Protein AF-A0A6G4RAS6-F1 (afdb_monomer_lite)

Sequence (69 aa):
MDIPTDRLLIMVIVATGFAVLIGGWAGGLVHAEATGLEELGLRVGLGVVFFAILLGVWYQFSRVDEDSS

Foldseek 3Di:
DCDPPVLVVVLVVLLVVLCCCLVVPVLVVLVVPDDDPSSVVSNVVSVVVSVVVSVVSNVVVVVVVVVVD

Structure (mmCIF, N/CA/C/O backbone):
data_AF-A0A6G4RAS6-F1
#
_entry.id   AF-A0A6G4RAS6-F1
#
loop_
_atom_site.group_PDB
_atom_site.id
_atom_site.type_symbol
_atom_site.label_atom_id
_atom_site.label_alt_id
_atom_site.label_comp_id
_atom_site.label_asym_id
_atom_site.label_entity_id
_atom_site.label_seq_id
_atom_site.pdbx_PDB_ins_code
_atom_site.Cartn_x
_atom_site.Cartn_y
_atom_site.Cartn_z
_atom_site.occupancy
_atom_site.B_iso_or_equiv
_atom_site.auth_seq_id
_atom_site.auth_comp_id
_atom_site.auth_asym_id
_atom_site.auth_atom_id
_atom_site.pdbx_PDB_model_num
ATOM 1 N N . MET A 1 1 ? -21.197 8.925 8.692 1.00 47.41 1 MET A N 1
ATOM 2 C CA . MET A 1 1 ? -20.328 7.767 8.405 1.00 47.41 1 MET A CA 1
ATOM 3 C C . MET A 1 1 ? -19.256 7.784 9.472 1.00 47.41 1 MET A C 1
ATOM 5 O O . MET A 1 1 ? -18.227 8.415 9.282 1.00 47.41 1 MET A O 1
ATOM 9 N N . ASP A 1 2 ? -19.562 7.190 10.621 1.00 60.59 2 ASP A N 1
ATOM 10 C CA . ASP A 1 2 ? -18.622 7.042 11.729 1.00 60.59 2 ASP A CA 1
ATOM 11 C C . ASP A 1 2 ? -17.789 5.795 11.450 1.00 60.59 2 ASP A C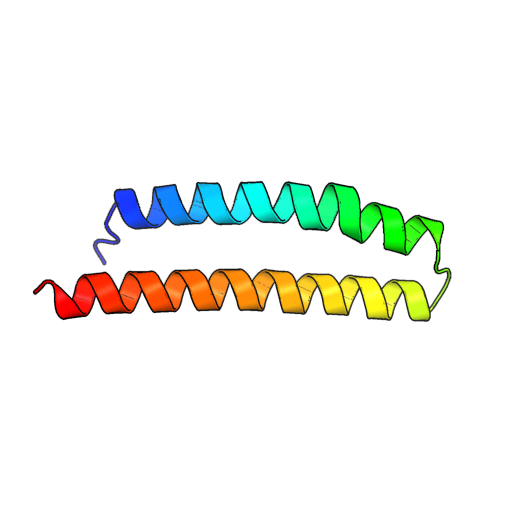 1
ATOM 13 O O . ASP A 1 2 ? -18.201 4.679 11.747 1.00 60.59 2 ASP A O 1
ATOM 17 N N . ILE A 1 3 ? -16.653 5.962 10.768 1.00 62.81 3 ILE A N 1
ATOM 18 C CA . ILE A 1 3 ? -15.658 4.889 10.737 1.00 62.81 3 ILE A CA 1
ATOM 19 C C . ILE A 1 3 ? -15.031 4.877 12.132 1.00 62.81 3 ILE A C 1
ATOM 21 O O . ILE A 1 3 ? -14.511 5.920 12.539 1.00 62.81 3 ILE A O 1
ATOM 25 N N . PRO A 1 4 ? -15.049 3.745 12.857 1.00 76.44 4 PRO A N 1
ATOM 26 C CA . PRO A 1 4 ? -14.404 3.666 14.157 1.00 76.44 4 PRO A CA 1
ATOM 27 C C . PRO A 1 4 ? -12.935 4.065 14.006 1.00 76.44 4 PRO A C 1
ATOM 29 O O . PRO A 1 4 ? -12.221 3.496 13.172 1.00 76.44 4 PRO A O 1
ATOM 32 N N . THR A 1 5 ? -12.483 5.052 14.784 1.00 80.00 5 THR A N 1
ATOM 33 C CA . THR A 1 5 ? -11.102 5.564 14.741 1.00 80.00 5 THR A CA 1
ATOM 34 C C . THR A 1 5 ? -10.083 4.425 14.823 1.00 80.00 5 THR A C 1
ATOM 36 O O . THR A 1 5 ? -9.090 4.435 14.098 1.00 80.00 5 THR A O 1
ATOM 39 N N . ASP A 1 6 ? -10.383 3.393 15.612 1.00 81.56 6 ASP A N 1
ATOM 40 C CA . ASP A 1 6 ? -9.552 2.201 15.787 1.00 81.56 6 ASP A CA 1
ATOM 41 C C . ASP A 1 6 ? -9.355 1.420 14.481 1.00 81.56 6 ASP A C 1
ATOM 43 O O . ASP A 1 6 ? -8.235 1.032 14.144 1.00 81.56 6 ASP A O 1
ATOM 47 N N . ARG A 1 7 ? -10.418 1.251 13.683 1.00 81.56 7 ARG A N 1
ATOM 48 C CA . ARG A 1 7 ? -10.355 0.547 12.392 1.00 81.56 7 ARG A CA 1
ATOM 49 C C . ARG A 1 7 ? -9.489 1.305 11.394 1.00 81.56 7 ARG A C 1
ATOM 51 O O . ARG A 1 7 ? -8.730 0.697 10.641 1.00 81.56 7 ARG A O 1
ATOM 58 N N . LEU A 1 8 ? -9.585 2.632 11.405 1.00 85.06 8 LEU A N 1
ATOM 59 C CA . LEU A 1 8 ? -8.805 3.502 10.531 1.00 85.06 8 LEU A CA 1
ATOM 60 C C . LEU A 1 8 ? -7.319 3.482 10.924 1.00 85.06 8 LEU A C 1
ATOM 62 O O . LEU A 1 8 ? -6.458 3.369 10.054 1.00 85.06 8 LEU A O 1
ATOM 66 N N . LEU A 1 9 ? -7.022 3.493 12.226 1.00 88.56 9 LEU A N 1
ATOM 67 C CA . LEU A 1 9 ? -5.661 3.429 12.763 1.00 88.56 9 LEU A CA 1
ATOM 68 C C . LEU A 1 9 ? -4.989 2.083 12.446 1.00 88.56 9 LEU A C 1
ATOM 70 O O . LEU A 1 9 ? -3.857 2.060 11.962 1.00 88.56 9 LEU A O 1
ATOM 74 N N . ILE A 1 10 ? -5.708 0.966 12.612 1.00 87.81 10 ILE A N 1
ATOM 75 C CA . ILE A 1 10 ? -5.230 -0.366 12.206 1.00 87.81 10 ILE A CA 1
ATOM 76 C C . ILE A 1 10 ? -4.946 -0.400 10.703 1.00 87.81 10 ILE A C 1
ATOM 78 O O . ILE A 1 10 ? -3.895 -0.888 10.287 1.00 87.81 10 ILE A O 1
ATOM 82 N N . MET A 1 11 ? -5.843 0.154 9.886 1.00 89.56 11 MET A N 1
ATOM 83 C CA 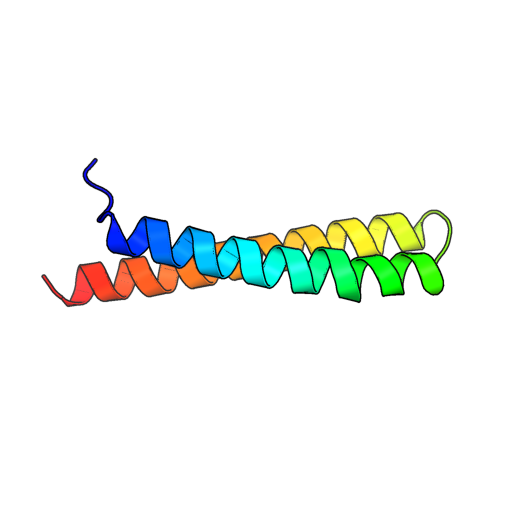. MET A 1 11 ? -5.645 0.210 8.440 1.00 89.56 11 MET A CA 1
ATOM 84 C C . MET A 1 11 ? -4.393 0.991 8.050 1.00 89.56 11 MET A C 1
ATOM 86 O O . MET A 1 11 ? -3.633 0.546 7.194 1.00 89.56 11 MET A O 1
ATOM 90 N N . VAL A 1 12 ? -4.141 2.124 8.707 1.00 91.50 12 VAL A N 1
ATOM 91 C CA . VAL A 1 12 ? -2.921 2.909 8.495 1.00 91.50 12 VAL A CA 1
ATOM 92 C C . VAL A 1 12 ? -1.685 2.087 8.858 1.00 91.50 12 VAL A C 1
ATOM 94 O O . VAL A 1 12 ? -0.739 2.047 8.074 1.00 91.50 12 VAL A O 1
ATOM 97 N N . ILE A 1 13 ? -1.686 1.383 9.993 1.00 92.38 13 ILE A N 1
ATOM 98 C CA . ILE A 1 13 ? -0.559 0.529 10.403 1.00 92.38 13 ILE A CA 1
ATOM 99 C C . ILE A 1 13 ? -0.305 -0.574 9.369 1.00 92.38 13 ILE A C 1
ATOM 101 O O . ILE A 1 13 ? 0.826 -0.733 8.909 1.00 92.38 13 ILE A O 1
ATOM 105 N N . VAL A 1 14 ? -1.349 -1.304 8.967 1.00 91.75 14 VAL A N 1
ATOM 106 C CA . VAL A 1 14 ? -1.253 -2.382 7.972 1.00 91.75 14 VAL A CA 1
ATOM 107 C C . VAL A 1 14 ? -0.740 -1.839 6.641 1.00 91.75 14 VAL A C 1
ATOM 109 O O . VAL A 1 14 ? 0.212 -2.385 6.085 1.00 91.75 14 VAL A O 1
ATOM 112 N N . ALA A 1 15 ? -1.317 -0.738 6.156 1.00 91.50 15 ALA A N 1
ATOM 113 C CA . ALA A 1 15 ? -0.913 -0.116 4.904 1.00 91.50 15 ALA A CA 1
ATOM 114 C C . ALA A 1 15 ? 0.545 0.334 4.930 1.00 91.50 15 ALA A C 1
ATOM 116 O O . ALA A 1 15 ? 1.284 0.056 3.990 1.00 91.50 15 ALA A O 1
ATOM 117 N N . THR A 1 16 ? 0.983 0.967 6.017 1.00 93.06 16 THR A N 1
ATOM 118 C CA . THR A 1 16 ? 2.359 1.458 6.139 1.00 93.06 16 THR A CA 1
ATOM 119 C C . THR A 1 16 ? 3.349 0.297 6.247 1.00 93.06 16 THR A C 1
ATOM 121 O O . THR A 1 16 ? 4.371 0.298 5.564 1.00 93.06 16 THR A O 1
ATOM 124 N N . GLY A 1 17 ? 3.033 -0.734 7.038 1.00 92.25 17 GLY A N 1
ATOM 125 C CA . GLY A 1 17 ? 3.875 -1.926 7.173 1.00 92.25 17 GLY A CA 1
ATOM 126 C C . GLY A 1 17 ? 4.046 -2.671 5.849 1.00 92.25 17 GLY A C 1
ATOM 127 O O . GLY A 1 17 ? 5.169 -2.975 5.442 1.00 92.25 17 GLY A O 1
ATOM 128 N N . PHE A 1 18 ? 2.948 -2.896 5.126 1.00 90.06 18 PHE A N 1
ATOM 129 C CA . PHE A 1 18 ? 3.008 -3.523 3.807 1.00 90.06 18 PHE A CA 1
ATOM 130 C C . PHE A 1 18 ? 3.646 -2.624 2.747 1.00 90.06 18 PHE A C 1
ATOM 132 O O . PHE A 1 18 ? 4.337 -3.144 1.878 1.00 90.06 18 PHE A O 1
ATOM 139 N N . ALA A 1 19 ? 3.487 -1.301 2.818 1.00 89.44 19 ALA A N 1
ATOM 140 C CA . ALA A 1 19 ? 4.161 -0.383 1.902 1.00 89.44 19 ALA A CA 1
ATOM 141 C C . ALA A 1 19 ? 5.687 -0.444 2.062 1.00 89.44 19 ALA A C 1
ATOM 143 O O . ALA A 1 19 ? 6.404 -0.438 1.065 1.00 89.44 19 ALA A O 1
ATOM 144 N N . VAL A 1 20 ? 6.192 -0.572 3.293 1.00 92.38 20 VAL A N 1
ATOM 145 C CA . VAL A 1 20 ? 7.631 -0.750 3.549 1.00 92.38 20 VAL A CA 1
ATOM 146 C C . VAL A 1 20 ? 8.119 -2.108 3.040 1.00 92.38 20 VAL A C 1
ATOM 148 O O . VAL A 1 20 ? 9.148 -2.171 2.372 1.00 92.38 20 VAL A O 1
ATOM 151 N N . LEU A 1 21 ? 7.379 -3.191 3.300 1.00 89.88 21 LEU A N 1
ATOM 152 C CA . LEU A 1 21 ? 7.758 -4.533 2.840 1.00 89.88 21 LEU A CA 1
ATOM 153 C C . LEU A 1 21 ? 7.708 -4.660 1.310 1.00 89.88 21 LEU A C 1
ATOM 155 O O . LEU A 1 21 ? 8.650 -5.141 0.687 1.00 89.88 21 LEU A O 1
ATOM 159 N N . ILE A 1 22 ? 6.630 -4.204 0.679 1.00 87.38 22 ILE A N 1
ATOM 160 C CA . ILE A 1 22 ? 6.452 -4.332 -0.769 1.00 87.38 22 ILE A CA 1
ATOM 161 C C . ILE A 1 22 ? 7.281 -3.288 -1.511 1.00 87.38 22 ILE A C 1
ATOM 163 O O . ILE A 1 22 ? 7.967 -3.631 -2.465 1.00 87.38 22 ILE A O 1
ATOM 167 N N . GLY A 1 23 ? 7.264 -2.028 -1.079 1.00 83.00 23 GLY A N 1
ATOM 168 C CA . GLY A 1 23 ? 8.022 -0.962 -1.732 1.00 83.00 23 GLY A CA 1
ATOM 169 C C . GLY A 1 23 ? 9.528 -1.073 -1.502 1.00 83.00 23 GLY A C 1
ATOM 170 O O . GLY A 1 23 ? 10.300 -0.907 -2.441 1.00 83.00 23 GLY A O 1
ATOM 171 N N . GLY A 1 24 ? 9.947 -1.377 -0.271 1.00 83.50 24 GLY A N 1
ATOM 172 C CA . GLY A 1 24 ? 11.360 -1.439 0.106 1.00 83.50 24 GLY A CA 1
ATOM 173 C C . GLY A 1 24 ? 12.046 -2.737 -0.308 1.00 83.50 24 GLY A C 1
ATOM 174 O O . GLY A 1 24 ? 13.117 -2.695 -0.906 1.00 83.50 24 GLY A O 1
ATOM 175 N N . TRP A 1 25 ? 11.435 -3.889 -0.017 1.00 84.75 25 TRP A N 1
ATOM 176 C CA . TRP A 1 25 ? 12.016 -5.191 -0.359 1.00 84.75 25 TRP A CA 1
ATOM 177 C C . TRP A 1 25 ? 11.596 -5.655 -1.751 1.00 84.75 25 TRP A C 1
ATOM 179 O O . TRP A 1 25 ? 12.437 -5.750 -2.641 1.00 84.75 25 TRP A O 1
ATOM 189 N N . ALA A 1 26 ? 10.305 -5.927 -1.966 1.00 83.31 26 ALA A N 1
ATOM 190 C CA . ALA A 1 26 ? 9.856 -6.556 -3.211 1.00 83.31 26 ALA A CA 1
ATOM 191 C C . ALA A 1 26 ? 10.105 -5.667 -4.445 1.00 83.31 26 ALA A C 1
ATOM 193 O O . ALA A 1 26 ? 10.579 -6.149 -5.470 1.00 83.31 26 ALA A O 1
ATOM 194 N N . GLY A 1 27 ? 9.869 -4.359 -4.337 1.00 82.69 27 GLY A N 1
ATOM 195 C CA . GLY A 1 27 ? 10.172 -3.390 -5.389 1.00 82.69 27 GLY A CA 1
ATOM 196 C C . GLY A 1 27 ? 11.672 -3.257 -5.660 1.00 82.69 27 GLY A C 1
ATOM 197 O O . GLY A 1 27 ? 12.074 -3.154 -6.819 1.00 82.69 27 GLY A O 1
ATOM 198 N N . GLY A 1 28 ? 12.496 -3.320 -4.609 1.00 83.50 28 GLY A N 1
ATOM 199 C CA . GLY A 1 28 ? 13.954 -3.329 -4.726 1.00 83.50 28 GLY A CA 1
ATOM 200 C C . GLY A 1 28 ? 14.478 -4.565 -5.461 1.00 83.50 28 GLY A C 1
ATOM 201 O O . GLY A 1 28 ? 15.329 -4.434 -6.336 1.00 83.50 28 GLY A O 1
ATOM 202 N N . LEU A 1 29 ? 13.920 -5.746 -5.172 1.00 84.50 29 LEU A N 1
ATOM 203 C CA . LEU A 1 29 ? 14.263 -6.999 -5.855 1.00 84.50 29 LEU A CA 1
ATOM 204 C C . LEU A 1 29 ? 13.851 -6.985 -7.328 1.00 84.50 29 LEU A C 1
ATOM 206 O O . LEU A 1 29 ? 14.653 -7.334 -8.188 1.00 84.50 29 LEU A O 1
ATOM 210 N N . VAL A 1 30 ? 12.642 -6.503 -7.639 1.00 85.94 30 VAL A N 1
ATOM 211 C CA . VAL A 1 30 ? 12.185 -6.376 -9.033 1.00 85.94 30 VAL A CA 1
ATOM 212 C C . VAL A 1 30 ? 13.115 -5.473 -9.841 1.00 85.94 30 VAL A C 1
ATOM 214 O O . VAL A 1 30 ? 13.431 -5.799 -10.980 1.00 85.94 30 VAL A O 1
ATOM 217 N N . HIS A 1 31 ? 13.588 -4.371 -9.253 1.00 81.06 31 HIS A N 1
ATOM 218 C CA . HIS A 1 31 ? 14.541 -3.483 -9.920 1.00 81.06 31 HIS A CA 1
ATOM 219 C C . HIS A 1 31 ? 15.947 -4.094 -10.060 1.00 81.06 31 HIS A C 1
ATOM 221 O O . HIS A 1 31 ? 16.682 -3.731 -10.973 1.00 81.06 31 HIS A O 1
ATOM 227 N N . ALA A 1 32 ? 16.334 -5.002 -9.160 1.00 83.25 32 ALA A N 1
ATOM 228 C CA . ALA A 1 32 ? 17.626 -5.682 -9.212 1.00 83.25 32 ALA A CA 1
ATOM 229 C C . ALA A 1 32 ? 17.661 -6.828 -10.241 1.00 83.25 32 ALA A C 1
ATOM 231 O O . ALA A 1 32 ? 18.714 -7.083 -10.821 1.00 83.25 32 ALA A O 1
ATOM 232 N N . GLU A 1 33 ? 16.537 -7.519 -10.457 1.00 82.50 33 GLU A N 1
ATOM 233 C CA . GLU A 1 33 ? 16.483 -8.753 -11.255 1.00 82.50 33 GLU A CA 1
ATOM 234 C C . GLU A 1 33 ? 15.886 -8.582 -12.659 1.00 82.50 33 GLU A C 1
ATOM 236 O O . GLU A 1 33 ? 16.253 -9.332 -1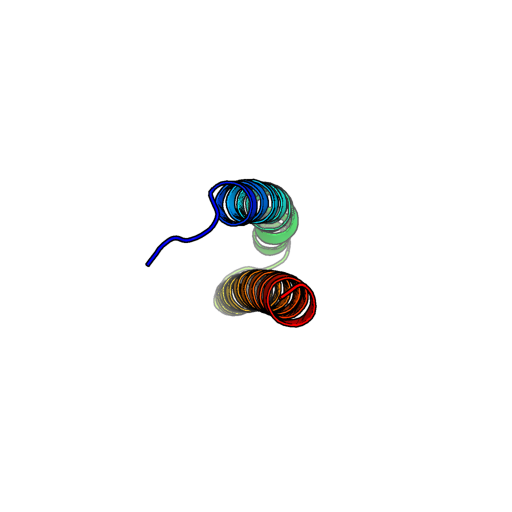3.563 1.00 82.50 33 GLU A O 1
ATOM 241 N N . ALA A 1 34 ? 14.989 -7.615 -12.873 1.00 83.69 34 ALA A N 1
ATOM 242 C CA . ALA A 1 34 ? 14.288 -7.442 -14.143 1.00 83.69 34 ALA A CA 1
ATOM 243 C C . ALA A 1 34 ? 14.534 -6.054 -14.745 1.00 83.69 34 ALA A C 1
ATOM 245 O O . ALA A 1 34 ? 14.616 -5.054 -14.037 1.00 83.69 34 ALA A O 1
ATOM 246 N N . THR A 1 35 ? 14.604 -5.983 -16.078 1.00 84.56 35 THR A N 1
ATOM 247 C CA . THR A 1 35 ? 14.716 -4.715 -16.815 1.00 84.56 35 THR A CA 1
ATOM 248 C C . THR A 1 35 ? 13.713 -4.670 -17.968 1.00 84.56 35 THR A C 1
ATOM 250 O O . THR A 1 35 ? 13.375 -5.692 -18.565 1.00 84.56 35 THR A O 1
ATOM 253 N N . GLY A 1 36 ? 13.204 -3.479 -18.295 1.00 84.38 36 GLY A N 1
ATOM 254 C CA . GLY A 1 36 ? 12.305 -3.284 -19.437 1.00 84.38 36 GLY A CA 1
ATOM 255 C C . GLY A 1 36 ? 10.837 -3.619 -19.140 1.00 84.38 36 GLY A C 1
ATOM 256 O O . GLY A 1 36 ? 10.284 -3.187 -18.131 1.00 84.38 36 GLY A O 1
ATOM 257 N N . LEU A 1 37 ? 10.161 -4.335 -20.048 1.00 85.19 37 LEU A N 1
ATOM 258 C CA . LEU A 1 37 ? 8.714 -4.598 -19.939 1.00 85.19 37 LEU A CA 1
ATOM 259 C C . LEU A 1 37 ? 8.351 -5.579 -18.811 1.00 85.19 37 LEU A C 1
ATOM 261 O O . LEU A 1 37 ? 7.279 -5.447 -18.218 1.00 85.19 37 LEU A O 1
ATOM 265 N N . GLU A 1 38 ? 9.233 -6.525 -18.482 1.00 85.06 38 GLU A N 1
ATOM 266 C CA . GLU A 1 38 ? 9.023 -7.465 -17.371 1.00 85.06 38 GLU A CA 1
ATOM 267 C C . GLU A 1 38 ? 9.024 -6.752 -16.015 1.00 85.06 38 GLU A C 1
ATOM 269 O O . GLU A 1 38 ? 8.172 -7.026 -15.171 1.00 85.06 38 GLU A O 1
ATOM 274 N N . GLU A 1 39 ? 9.906 -5.766 -15.835 1.00 86.62 39 GLU A N 1
ATOM 275 C CA . GLU A 1 39 ? 9.964 -4.936 -14.628 1.00 86.62 39 GLU A CA 1
ATOM 276 C C . GLU A 1 39 ? 8.641 -4.190 -14.400 1.00 86.62 39 GLU A C 1
ATOM 278 O O . GLU A 1 39 ? 8.114 -4.148 -13.285 1.00 86.62 39 GLU A O 1
ATOM 283 N N . LEU A 1 40 ? 8.067 -3.634 -15.473 1.00 87.38 40 LEU A N 1
ATOM 284 C CA . LEU A 1 40 ? 6.783 -2.942 -15.414 1.00 87.38 40 LEU A CA 1
ATOM 285 C C . LEU A 1 40 ? 5.658 -3.901 -15.002 1.00 87.38 40 LEU A C 1
ATOM 287 O O . LEU A 1 40 ? 4.870 -3.576 -14.113 1.00 87.38 40 LEU A O 1
ATOM 291 N N . GLY A 1 41 ? 5.604 -5.088 -15.615 1.00 89.50 41 GLY A N 1
ATOM 292 C CA . GLY A 1 41 ? 4.615 -6.115 -15.288 1.00 89.50 41 GLY A CA 1
ATOM 293 C C . GLY A 1 41 ? 4.699 -6.557 -13.827 1.00 89.50 41 GLY A C 1
ATOM 294 O O . GLY A 1 41 ? 3.680 -6.612 -13.138 1.00 89.50 41 GLY A O 1
ATOM 295 N N . LEU A 1 42 ? 5.914 -6.787 -13.326 1.00 89.56 42 LEU A N 1
ATOM 296 C CA . LEU A 1 42 ? 6.161 -7.174 -11.936 1.00 89.56 42 LEU A CA 1
ATOM 297 C C . LEU A 1 42 ? 5.778 -6.070 -10.945 1.00 89.56 42 LEU A C 1
ATOM 299 O O . LEU A 1 42 ? 5.141 -6.351 -9.930 1.00 89.56 42 LEU A O 1
ATOM 303 N N . ARG A 1 43 ? 6.092 -4.804 -11.245 1.00 89.12 43 ARG A N 1
ATOM 304 C CA . ARG A 1 43 ? 5.696 -3.662 -10.403 1.00 89.12 43 ARG A CA 1
ATOM 305 C C . ARG A 1 43 ? 4.183 -3.490 -10.338 1.00 89.12 43 ARG A C 1
ATOM 307 O O . ARG A 1 43 ? 3.638 -3.289 -9.254 1.00 89.12 43 ARG A O 1
ATOM 314 N N . VAL A 1 44 ? 3.498 -3.593 -11.478 1.00 91.12 44 VAL A N 1
ATOM 315 C CA . VAL A 1 44 ? 2.030 -3.535 -11.521 1.00 91.12 44 VAL A CA 1
ATOM 316 C C . VAL A 1 44 ? 1.434 -4.715 -10.756 1.00 91.12 44 VAL A C 1
ATOM 318 O O . VAL A 1 44 ? 0.532 -4.515 -9.946 1.00 91.12 44 VAL A O 1
ATOM 321 N N . GLY A 1 45 ? 1.981 -5.921 -10.935 1.00 91.75 45 GLY A N 1
ATOM 322 C CA . GLY A 1 45 ? 1.583 -7.113 -10.187 1.00 91.75 45 GLY A CA 1
ATOM 323 C C . GLY A 1 45 ? 1.719 -6.934 -8.674 1.00 91.75 45 GLY A C 1
ATOM 324 O O . GLY A 1 45 ? 0.769 -7.201 -7.940 1.00 91.75 45 GLY A O 1
ATOM 325 N N . LEU A 1 46 ? 2.848 -6.397 -8.201 1.00 90.75 46 LEU A N 1
ATOM 326 C CA . LEU A 1 46 ? 3.054 -6.073 -6.784 1.00 90.75 46 LEU A CA 1
ATOM 327 C C . LEU A 1 46 ? 2.041 -5.046 -6.271 1.00 90.75 46 LEU A C 1
ATOM 329 O O . LEU A 1 46 ? 1.520 -5.205 -5.168 1.00 90.75 46 LEU A O 1
ATOM 333 N N . GLY A 1 47 ? 1.722 -4.028 -7.072 1.00 90.56 47 GLY A N 1
ATOM 334 C CA . GLY A 1 47 ? 0.685 -3.052 -6.740 1.00 90.56 47 GLY A CA 1
ATOM 335 C C . GLY A 1 47 ? -0.697 -3.694 -6.585 1.00 90.56 47 GLY A C 1
ATOM 336 O O . GLY A 1 47 ? -1.395 -3.429 -5.608 1.00 90.56 47 GLY A O 1
ATOM 337 N N . VAL A 1 48 ? -1.077 -4.584 -7.505 1.00 94.81 48 VAL A N 1
ATOM 338 C CA . VAL A 1 48 ? -2.353 -5.316 -7.435 1.00 94.81 48 VAL A CA 1
ATOM 339 C C . VAL A 1 48 ? -2.413 -6.195 -6.187 1.00 94.81 48 VAL A C 1
ATOM 341 O O . VAL A 1 48 ? -3.413 -6.169 -5.470 1.00 94.81 48 VAL A O 1
ATOM 344 N N . VAL A 1 49 ? -1.340 -6.931 -5.885 1.00 92.88 49 VAL A N 1
ATOM 345 C CA . VAL A 1 49 ? -1.259 -7.775 -4.682 1.00 92.88 49 VAL A CA 1
ATOM 346 C C . VAL A 1 49 ? -1.353 -6.929 -3.411 1.00 92.88 49 VAL A C 1
ATOM 348 O O . VAL A 1 49 ? -2.111 -7.276 -2.507 1.00 92.88 49 VAL A O 1
ATOM 351 N N . PHE A 1 50 ? -0.651 -5.794 -3.349 1.00 89.75 50 PHE A N 1
ATOM 352 C CA . PHE A 1 50 ? -0.736 -4.862 -2.223 1.00 89.75 50 PHE A CA 1
ATOM 353 C C . PHE A 1 50 ? -2.178 -4.404 -1.974 1.00 89.75 50 PHE A C 1
ATOM 355 O O . PHE A 1 50 ? -2.682 -4.519 -0.857 1.00 89.75 50 PHE A O 1
ATOM 362 N N . PHE A 1 51 ? -2.875 -3.950 -3.019 1.00 93.44 51 PHE A N 1
ATOM 363 C CA . PHE A 1 51 ? -4.272 -3.532 -2.898 1.00 93.44 51 PHE A CA 1
ATOM 364 C C . PHE A 1 51 ? -5.203 -4.683 -2.505 1.00 93.44 51 PHE A C 1
ATOM 366 O O . PHE A 1 51 ? -6.099 -4.479 -1.687 1.00 93.44 51 PHE A O 1
ATOM 373 N N . ALA A 1 52 ? -4.986 -5.892 -3.028 1.00 95.44 52 ALA A N 1
ATOM 374 C CA . ALA A 1 52 ? -5.775 -7.064 -2.658 1.00 95.44 52 ALA A CA 1
ATOM 375 C C . ALA A 1 52 ? -5.650 -7.393 -1.160 1.00 95.44 52 ALA A C 1
ATOM 377 O O . 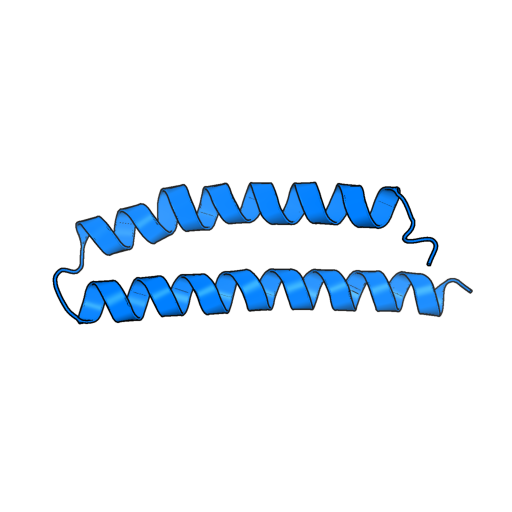ALA A 1 52 ? -6.652 -7.693 -0.513 1.00 95.44 52 ALA A O 1
ATOM 378 N N . ILE A 1 53 ? -4.446 -7.271 -0.591 1.00 91.50 53 ILE A N 1
ATOM 379 C CA . ILE A 1 53 ? -4.212 -7.462 0.847 1.00 91.50 53 ILE A CA 1
ATOM 380 C C . ILE A 1 53 ? -4.959 -6.402 1.658 1.00 91.50 53 ILE A C 1
ATOM 382 O O . ILE A 1 53 ? -5.658 -6.748 2.609 1.00 91.50 53 ILE A O 1
ATOM 386 N N . LEU A 1 54 ? -4.871 -5.126 1.265 1.00 90.81 54 LEU A N 1
ATOM 387 C CA . LEU A 1 54 ? -5.599 -4.052 1.945 1.00 90.81 54 LEU A CA 1
ATOM 388 C C . LEU A 1 54 ? -7.109 -4.293 1.924 1.00 90.81 54 LEU A C 1
ATOM 390 O O . LEU A 1 54 ? -7.760 -4.214 2.962 1.00 90.81 54 LEU A O 1
ATOM 394 N N . LEU A 1 55 ? -7.667 -4.645 0.767 1.00 93.38 55 LEU A N 1
ATOM 395 C CA . LEU A 1 55 ? -9.090 -4.955 0.646 1.00 93.38 55 LEU A CA 1
ATOM 396 C C . LEU A 1 55 ? -9.489 -6.175 1.484 1.00 93.38 55 LEU A C 1
ATOM 398 O O . LEU A 1 55 ? -10.535 -6.146 2.129 1.00 93.38 55 LEU A O 1
ATOM 402 N N . GLY A 1 56 ? -8.658 -7.218 1.526 1.00 92.31 56 GLY A N 1
ATOM 403 C CA . GLY A 1 56 ? -8.895 -8.396 2.360 1.00 92.31 56 GLY A CA 1
ATOM 404 C C . GLY A 1 56 ? -8.920 -8.060 3.850 1.00 92.31 56 GLY A C 1
ATOM 405 O O . GLY A 1 56 ? -9.840 -8.461 4.561 1.00 92.31 56 GLY A O 1
ATOM 406 N N . VAL A 1 57 ? -7.961 -7.257 4.315 1.00 89.62 57 VAL A N 1
ATOM 407 C CA . VAL A 1 57 ? -7.922 -6.777 5.703 1.00 89.62 57 VAL A CA 1
ATOM 408 C C . VAL A 1 57 ? -9.141 -5.908 6.004 1.00 89.62 57 VAL A C 1
ATOM 410 O O . VAL A 1 57 ? -9.806 -6.118 7.016 1.00 89.62 57 VAL A O 1
ATOM 413 N N . TRP A 1 58 ? -9.489 -4.978 5.110 1.00 88.81 58 TRP A N 1
ATOM 414 C CA . TRP A 1 58 ? -10.684 -4.146 5.257 1.00 88.81 58 TRP A CA 1
ATOM 415 C C . TRP A 1 58 ? -11.949 -4.989 5.408 1.00 88.81 58 TRP A C 1
ATOM 417 O O . TRP A 1 58 ? -12.756 -4.747 6.306 1.00 88.81 58 TRP A O 1
ATOM 427 N N . TYR A 1 59 ? -12.112 -5.981 4.533 1.00 90.69 59 TYR A N 1
ATOM 428 C CA . TYR A 1 59 ? -13.256 -6.879 4.537 1.00 90.69 59 TYR A CA 1
ATOM 429 C C . TYR A 1 59 ? -13.334 -7.682 5.837 1.00 90.69 59 TYR A C 1
ATOM 431 O O . TYR A 1 59 ? -14.392 -7.735 6.461 1.00 90.69 59 TYR A O 1
ATOM 439 N N . GLN A 1 60 ? -12.209 -8.239 6.292 1.00 88.56 60 GLN A N 1
ATOM 440 C CA . GLN A 1 60 ? -12.150 -9.008 7.532 1.00 88.56 60 GLN A CA 1
ATOM 441 C C . GLN A 1 60 ? -12.556 -8.169 8.748 1.00 88.56 60 GLN A C 1
ATOM 443 O O . GLN A 1 60 ? -13.362 -8.621 9.559 1.00 88.56 60 GLN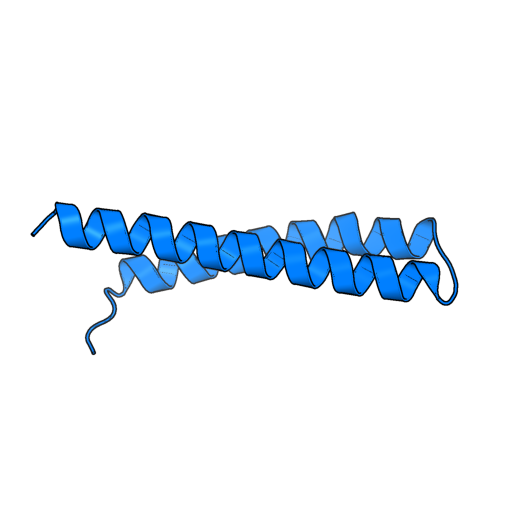 A O 1
ATOM 448 N N . PHE A 1 61 ? -12.032 -6.947 8.866 1.00 83.69 61 PHE A N 1
ATOM 449 C CA . PHE A 1 61 ? -12.401 -6.049 9.961 1.00 83.69 61 PHE A CA 1
ATOM 450 C C . PHE A 1 61 ? -13.850 -5.577 9.864 1.00 83.69 61 PHE A C 1
ATOM 452 O O . PHE A 1 61 ? -14.509 -5.459 10.889 1.00 83.69 61 PHE A O 1
ATOM 459 N N . SER A 1 62 ? -14.358 -5.343 8.652 1.00 83.94 62 SER A N 1
ATOM 460 C CA . SER A 1 62 ? -15.759 -4.953 8.455 1.00 83.94 62 SER A CA 1
ATOM 461 C C . SER A 1 62 ? -16.716 -6.058 8.904 1.00 83.94 62 SER A C 1
ATOM 463 O O . SER A 1 62 ? -17.713 -5.760 9.545 1.00 83.94 62 SER A O 1
ATOM 465 N N . ARG A 1 63 ? -16.382 -7.330 8.644 1.00 85.19 63 ARG A N 1
ATOM 466 C CA . ARG A 1 63 ? -17.178 -8.470 9.118 1.00 85.19 63 ARG A CA 1
ATOM 467 C 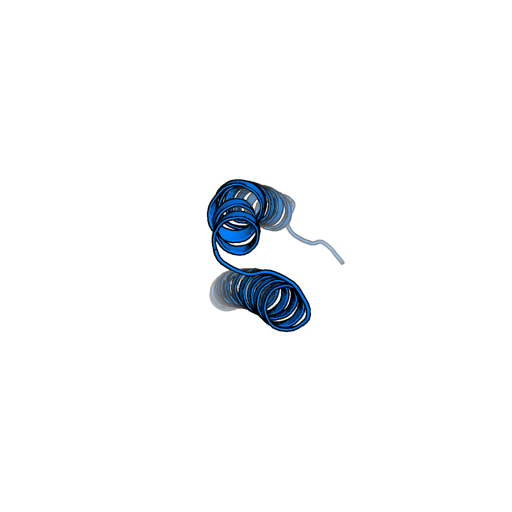C . ARG A 1 63 ? -17.175 -8.631 10.633 1.00 85.19 63 ARG A C 1
ATOM 469 O O . ARG A 1 63 ? -18.213 -8.926 11.201 1.00 85.19 63 ARG A O 1
ATOM 476 N N . VAL A 1 64 ? -16.021 -8.457 11.278 1.00 80.25 64 VAL A N 1
ATOM 477 C CA . VAL A 1 64 ? -15.921 -8.560 12.746 1.00 80.25 64 VAL A CA 1
ATOM 478 C C . VAL A 1 64 ? -16.767 -7.483 13.428 1.00 80.25 64 VAL A C 1
ATOM 480 O O . VAL A 1 64 ? -17.408 -7.768 14.431 1.00 80.25 64 VAL A O 1
ATOM 483 N N . ASP A 1 65 ? -16.782 -6.272 12.867 1.00 75.81 65 ASP A N 1
ATOM 484 C CA . ASP A 1 65 ? -17.621 -5.158 13.324 1.00 75.81 65 ASP A CA 1
ATOM 485 C C . ASP A 1 65 ? -19.117 -5.524 13.210 1.00 75.81 65 ASP A C 1
ATOM 487 O O . ASP A 1 65 ? -19.868 -5.390 14.173 1.00 75.81 65 ASP A O 1
ATOM 491 N N . GLU A 1 66 ? -19.525 -6.094 12.069 1.00 76.12 66 GLU A N 1
ATOM 492 C CA . GLU A 1 66 ? -20.896 -6.562 11.799 1.00 76.12 66 GLU A CA 1
ATOM 493 C C . GLU A 1 66 ? -21.351 -7.698 12.731 1.00 76.12 66 GLU A C 1
ATOM 495 O O . GLU A 1 66 ? -22.467 -7.656 13.238 1.00 76.12 66 GLU A O 1
ATOM 500 N N . ASP A 1 67 ? -20.488 -8.687 12.991 1.00 71.81 67 ASP A N 1
ATOM 501 C CA . ASP A 1 67 ? -20.792 -9.838 13.857 1.00 71.81 67 ASP A CA 1
ATOM 502 C C . ASP A 1 67 ? -20.837 -9.461 15.357 1.00 71.81 67 ASP A C 1
ATOM 504 O O . ASP A 1 67 ? -21.293 -10.252 16.186 1.00 71.81 67 ASP A O 1
ATOM 508 N N . SER A 1 68 ? -20.331 -8.278 15.725 1.00 61.09 68 SER A N 1
ATOM 509 C CA . SER A 1 68 ? -20.272 -7.788 17.111 1.00 61.09 68 SER A CA 1
ATOM 510 C C . SER A 1 68 ? -21.455 -6.905 17.533 1.00 61.09 68 SER A C 1
ATOM 512 O O . SER A 1 68 ? -21.531 -6.525 18.706 1.00 61.09 68 SER A O 1
ATOM 514 N N . SER A 1 69 ? -22.374 -6.606 16.604 1.00 51.72 69 SER A N 1
ATOM 515 C CA . SER A 1 69 ? -23.621 -5.859 16.840 1.00 51.72 69 SER A CA 1
ATOM 516 C C . SER A 1 69 ? -24.839 -6.768 16.976 1.00 51.72 69 SER A C 1
ATOM 518 O O . SER A 1 69 ? -25.828 -6.258 17.553 1.00 51.72 69 SER A O 1
#

Radius of gyration: 15.55 Å; chains: 1; bounding box: 41×18×37 Å

pLDDT: mean 84.81, std 9.35, range [47.41, 95.44]

Secondary structure (DSSP, 8-state):
----HHHHHHHHHHHHHHHIIIIIIIHHHHHHH--THHHHHHHHHHHHHHHHHHHHHHHHHHHHHHHT-